Protein AF-A0A090T9B7-F1 (afdb_monomer_lite)

Foldseek 3Di:
DLQDQWQLVQKDKDAPDVVDMDIDGPNDCVCVVQQEGEGRPNDDLVVSVVCCVVVVVCVVPVSHYYHSDDDDDD

Organism: NCBI:txid990268

InterPro domains:
  IPR009267 Putative nucleotidyltransferase [PF06042] (1-66)
  IPR009267 Putative nucleotidyltransferase [PTHR39166] (1-67)

Structure (mmCIF, N/CA/C/O backbone):
data_AF-A0A090T9B7-F1
#
_entry.id   AF-A0A090T9B7-F1
#
loop_
_atom_site.group_PDB
_atom_site.id
_atom_site.type_symbol
_atom_site.label_atom_id
_atom_site.label_alt_id
_atom_site.label_comp_id
_atom_site.label_asym_id
_atom_site.label_entity_id
_atom_site.label_seq_id
_atom_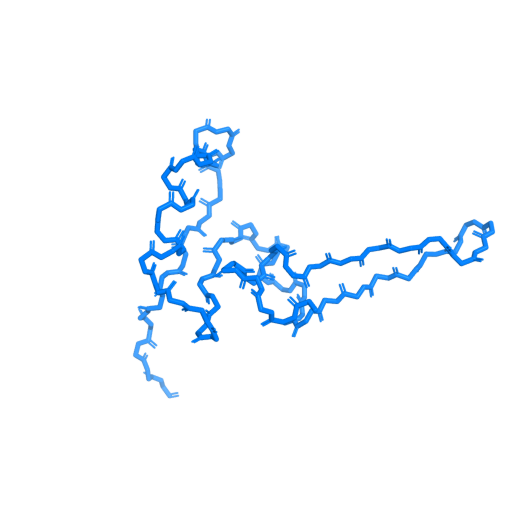site.pdbx_PDB_ins_code
_atom_site.Cartn_x
_atom_site.Cartn_y
_atom_site.Cartn_z
_atom_site.occupancy
_atom_site.B_iso_or_equiv
_atom_site.auth_seq_id
_atom_site.auth_comp_id
_atom_site.auth_asym_id
_atom_site.auth_atom_id
_atom_site.pdbx_PDB_model_num
ATOM 1 N N . MET A 1 1 ? 6.767 0.997 -10.152 1.00 80.38 1 MET A N 1
ATOM 2 C CA . MET A 1 1 ? 5.726 0.718 -9.130 1.00 80.38 1 MET A CA 1
ATOM 3 C C . MET A 1 1 ? 6.260 0.149 -7.813 1.00 80.38 1 MET A C 1
ATOM 5 O O . MET A 1 1 ? 5.681 0.460 -6.788 1.00 80.38 1 MET A O 1
ATOM 9 N N . SER A 1 2 ? 7.359 -0.613 -7.761 1.00 92.94 2 SER A N 1
ATOM 10 C CA . SER A 1 2 ? 7.825 -1.291 -6.527 1.00 92.94 2 SER A CA 1
ATOM 11 C C . SER A 1 2 ? 8.316 -0.395 -5.369 1.00 92.94 2 SER A C 1
ATOM 13 O O . SER A 1 2 ? 8.901 -0.901 -4.416 1.00 92.94 2 SER A O 1
ATOM 15 N N . PHE A 1 3 ? 8.148 0.924 -5.460 1.00 94.44 3 PHE A N 1
ATOM 16 C CA . PHE A 1 3 ? 8.581 1.906 -4.462 1.00 94.44 3 PHE A CA 1
ATOM 17 C C . PHE A 1 3 ? 7.384 2.636 -3.834 1.00 94.44 3 PHE A C 1
ATOM 19 O O . PHE A 1 3 ? 7.553 3.734 -3.321 1.00 94.44 3 PHE A O 1
ATOM 26 N N . TRP A 1 4 ? 6.167 2.102 -3.873 1.00 97.12 4 TRP A N 1
ATOM 27 C CA . TRP A 1 4 ? 5.099 2.653 -3.028 1.00 97.12 4 TRP A CA 1
ATOM 28 C C . TRP A 1 4 ? 5.323 2.279 -1.553 1.00 97.12 4 TRP A C 1
ATOM 30 O O . TRP A 1 4 ? 5.930 1.236 -1.309 1.00 97.12 4 TRP A O 1
ATOM 40 N N . PRO A 1 5 ? 4.908 3.107 -0.574 1.00 96.75 5 PRO A N 1
ATOM 41 C CA . PRO A 1 5 ? 5.084 2.795 0.849 1.00 96.75 5 PRO A CA 1
ATOM 42 C C . PRO A 1 5 ? 4.290 1.565 1.305 1.00 96.75 5 PRO A C 1
ATOM 44 O O . PRO A 1 5 ? 4.768 0.817 2.156 1.00 96.75 5 PRO A O 1
ATOM 47 N N . GLU A 1 6 ? 3.125 1.325 0.699 1.00 97.81 6 GLU A N 1
ATOM 48 C CA . GLU A 1 6 ? 2.304 0.128 0.885 1.00 97.81 6 GLU A CA 1
ATOM 49 C C . GLU A 1 6 ? 2.444 -0.813 -0.326 1.00 97.81 6 GLU A C 1
ATOM 51 O O . GLU A 1 6 ? 2.501 -0.348 -1.471 1.00 97.81 6 GLU A O 1
ATOM 56 N N . LYS A 1 7 ? 2.463 -2.134 -0.108 1.00 97.50 7 LYS A N 1
ATOM 57 C CA . LYS A 1 7 ? 2.497 -3.117 -1.207 1.00 97.50 7 LYS A CA 1
ATOM 58 C C . LYS A 1 7 ? 1.237 -3.046 -2.068 1.00 97.50 7 LYS A C 1
ATOM 60 O O . LYS A 1 7 ? 1.332 -3.103 -3.290 1.00 97.50 7 LYS A O 1
ATOM 65 N N . GLU A 1 8 ? 0.082 -2.856 -1.442 1.00 97.88 8 GLU A N 1
ATOM 66 C CA . GLU A 1 8 ? -1.235 -2.857 -2.084 1.00 97.88 8 GLU A CA 1
ATOM 67 C C . GLU A 1 8 ? -1.480 -1.595 -2.918 1.00 97.88 8 GLU A C 1
ATOM 69 O O . GLU A 1 8 ? -2.267 -1.622 -3.858 1.00 97.88 8 GLU A O 1
ATOM 74 N N . THR A 1 9 ? -0.741 -0.513 -2.657 1.00 9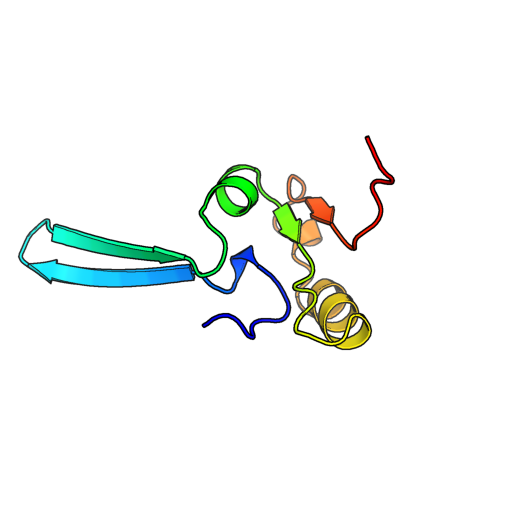7.25 9 THR A N 1
ATOM 75 C CA . THR A 1 9 ? -0.710 0.667 -3.535 1.00 97.25 9 THR A CA 1
ATOM 76 C C . THR A 1 9 ? 0.057 0.383 -4.837 1.00 97.25 9 THR A C 1
ATOM 78 O O . THR A 1 9 ? -0.154 1.050 -5.848 1.00 97.25 9 THR A O 1
ATOM 81 N N . ALA A 1 10 ? 0.952 -0.613 -4.863 1.00 97.62 10 ALA A N 1
ATOM 82 C CA . ALA A 1 10 ? 1.796 -0.935 -6.016 1.00 97.62 10 ALA A CA 1
ATOM 83 C C . ALA A 1 10 ? 1.121 -1.858 -7.046 1.00 97.62 10 ALA A C 1
ATOM 85 O O . ALA A 1 10 ? 1.759 -2.777 -7.575 1.00 97.62 10 ALA A O 1
ATOM 86 N N . VAL A 1 11 ? -0.141 -1.567 -7.362 1.00 97.50 11 VAL A N 1
ATOM 87 C CA . VAL A 1 11 ? -0.960 -2.259 -8.366 1.00 97.50 11 VAL A CA 1
ATOM 88 C C . VAL A 1 11 ? -1.364 -1.304 -9.487 1.00 97.50 11 VAL A C 1
ATOM 90 O O . VAL A 1 11 ? -1.446 -0.092 -9.291 1.00 97.50 11 VAL A O 1
ATOM 93 N N . GLY A 1 12 ? -1.569 -1.837 -10.686 1.00 97.31 12 GLY A N 1
ATOM 94 C CA . GLY A 1 12 ? -1.935 -1.064 -11.867 1.00 97.31 12 GLY A CA 1
ATOM 95 C C . GLY A 1 12 ? -2.803 -1.885 -12.808 1.00 97.31 12 GLY A C 1
ATOM 96 O O . GLY A 1 12 ? -2.644 -3.100 -12.900 1.00 97.31 12 GLY A O 1
ATOM 97 N N . ILE A 1 13 ? -3.714 -1.208 -13.502 1.00 97.19 13 ILE A N 1
ATOM 98 C CA . ILE A 1 13 ? -4.579 -1.799 -14.521 1.00 97.19 13 ILE A CA 1
ATOM 99 C C . ILE A 1 13 ? -4.552 -0.926 -15.774 1.00 97.19 13 ILE A C 1
ATOM 101 O O . ILE A 1 13 ? -4.576 0.303 -15.677 1.00 97.19 13 ILE A O 1
ATOM 105 N N . ARG A 1 14 ? -4.513 -1.549 -16.953 1.00 97.44 14 ARG A N 1
ATOM 106 C CA . ARG A 1 14 ? -4.704 -0.861 -18.236 1.00 97.44 14 ARG A CA 1
ATOM 107 C C . ARG A 1 14 ? -5.623 -1.655 -19.154 1.00 97.44 14 ARG A C 1
ATOM 109 O O . ARG A 1 14 ? -5.630 -2.881 -19.123 1.00 97.44 14 ARG A O 1
ATOM 116 N N . LYS A 1 15 ? -6.383 -0.946 -19.989 1.00 98.19 15 LYS A N 1
ATOM 117 C CA . LYS A 1 15 ? -7.175 -1.545 -21.067 1.00 98.19 15 LYS A CA 1
ATOM 118 C C . LYS A 1 15 ? -6.258 -1.824 -22.259 1.00 98.19 15 LYS A C 1
ATOM 120 O O . LYS A 1 15 ? -5.531 -0.924 -22.675 1.00 98.19 15 LYS A O 1
ATOM 125 N N . LEU A 1 16 ? -6.294 -3.045 -22.782 1.00 97.94 16 LEU A N 1
ATOM 126 C CA . LEU A 1 16 ? -5.548 -3.441 -23.980 1.00 97.94 16 LEU A CA 1
ATOM 127 C C . LEU A 1 16 ? -6.429 -3.334 -25.229 1.00 97.94 16 LEU A C 1
ATOM 129 O O . LEU A 1 16 ? -6.030 -2.731 -26.221 1.00 97.94 16 LEU A O 1
ATOM 133 N N . ALA A 1 17 ? -7.653 -3.854 -25.136 1.00 97.75 17 ALA A N 1
ATOM 134 C CA . ALA A 1 17 ? -8.643 -3.876 -26.205 1.00 97.75 17 ALA A CA 1
ATOM 135 C C . ALA A 1 17 ? -10.066 -3.883 -25.621 1.00 97.75 17 ALA A C 1
ATOM 137 O O . ALA A 1 17 ? -10.281 -3.676 -24.421 1.00 97.75 17 ALA A O 1
ATOM 138 N N . GLU A 1 18 ? -11.074 -4.068 -26.469 1.00 97.50 18 GLU A N 1
ATOM 139 C CA . GLU A 1 18 ? -12.438 -4.315 -26.006 1.00 97.50 18 GLU A CA 1
ATOM 140 C C . GLU A 1 18 ? -12.487 -5.594 -25.156 1.00 97.50 18 GLU A C 1
ATOM 142 O O . GLU A 1 18 ? -12.029 -6.646 -25.583 1.00 97.50 18 GLU A O 1
ATOM 147 N N . ASN A 1 19 ? -13.011 -5.484 -23.931 1.00 95.25 19 ASN A N 1
ATOM 148 C CA . ASN A 1 19 ? -13.085 -6.564 -22.937 1.00 95.25 19 ASN A CA 1
ATOM 149 C C . ASN A 1 19 ? -11.743 -7.190 -22.504 1.00 95.25 19 ASN A C 1
ATOM 151 O O . ASN A 1 19 ? -11.749 -8.214 -21.826 1.00 95.25 19 ASN A O 1
ATOM 155 N N . GLU A 1 20 ? -10.605 -6.562 -22.813 1.00 98.19 20 GLU A N 1
ATOM 156 C CA . GLU A 1 20 ? -9.278 -7.052 -22.429 1.00 98.19 20 GLU A CA 1
ATOM 157 C C . GLU A 1 20 ? -8.552 -6.041 -21.535 1.00 98.19 20 GLU A C 1
ATOM 159 O O . GLU A 1 20 ? -8.338 -4.880 -21.908 1.00 98.19 20 GLU A O 1
ATOM 164 N N . PHE A 1 21 ? -8.150 -6.497 -20.349 1.00 98.06 21 PHE A N 1
ATOM 165 C CA . PHE A 1 21 ? -7.430 -5.702 -19.362 1.00 98.06 21 PHE A CA 1
ATOM 166 C C . PHE A 1 21 ? -6.185 -6.440 -18.893 1.00 98.06 21 PHE A C 1
ATOM 168 O O . PHE A 1 21 ? -6.215 -7.642 -18.643 1.00 98.06 21 PHE A O 1
ATOM 175 N N . GLU A 1 22 ? -5.108 -5.688 -18.714 1.00 97.94 22 GLU A N 1
ATOM 176 C CA . GLU A 1 22 ? -3.901 -6.173 -18.064 1.00 97.94 22 GLU A CA 1
ATOM 177 C C . GLU A 1 22 ? -3.838 -5.614 -16.645 1.00 97.94 22 GLU A C 1
ATOM 179 O O . GLU A 1 22 ? -3.90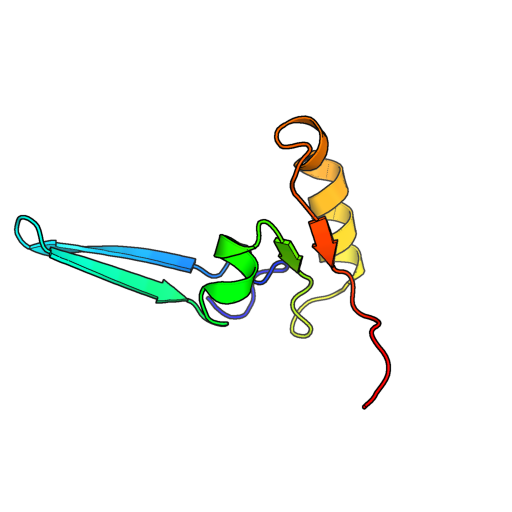3 -4.396 -16.447 1.00 97.94 22 GLU A O 1
ATOM 184 N N . CYS A 1 23 ? -3.680 -6.508 -15.671 1.00 97.38 23 CYS A N 1
ATOM 185 C CA . CYS A 1 23 ? -3.438 -6.174 -14.274 1.00 97.38 23 CYS A CA 1
ATOM 186 C C . CYS A 1 23 ? -1.994 -6.528 -13.918 1.00 97.38 23 CYS A C 1
ATOM 188 O O .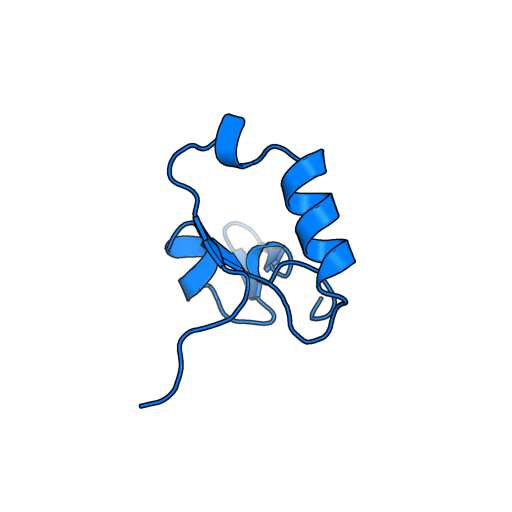 CYS A 1 23 ? -1.548 -7.652 -14.140 1.00 97.38 23 CYS A O 1
ATOM 190 N N . ILE A 1 24 ? -1.279 -5.584 -13.313 1.00 97.25 24 ILE A N 1
ATOM 191 C CA . ILE A 1 24 ? 0.096 -5.772 -12.852 1.00 97.25 24 ILE A CA 1
ATOM 192 C C . ILE A 1 24 ? 0.210 -5.418 -11.370 1.00 97.25 24 ILE A C 1
ATOM 194 O O . ILE A 1 24 ? -0.356 -4.429 -10.903 1.00 97.25 24 ILE A O 1
ATOM 198 N N . ALA A 1 25 ? 0.979 -6.209 -10.626 1.00 97.38 25 ALA A N 1
ATOM 199 C CA . ALA A 1 25 ? 1.280 -5.960 -9.222 1.00 97.38 25 ALA A CA 1
ATOM 200 C C . ALA A 1 25 ? 2.763 -6.194 -8.957 1.00 97.38 25 ALA A C 1
ATOM 202 O O . ALA A 1 25 ? 3.313 -7.232 -9.314 1.00 97.38 25 ALA A O 1
ATOM 203 N N . ALA A 1 26 ? 3.420 -5.239 -8.297 1.00 97.12 26 ALA A N 1
ATOM 204 C CA . ALA A 1 26 ? 4.846 -5.361 -7.990 1.00 97.12 26 ALA A CA 1
ATOM 205 C C . ALA A 1 26 ? 5.156 -6.433 -6.924 1.00 97.12 26 ALA A C 1
ATOM 207 O O . ALA A 1 26 ? 6.317 -6.809 -6.773 1.00 97.12 26 ALA A O 1
ATOM 208 N N . PHE A 1 27 ? 4.143 -6.883 -6.174 1.00 96.31 27 PHE A N 1
ATOM 209 C CA . PHE A 1 27 ? 4.282 -7.793 -5.031 1.00 96.31 27 PHE A CA 1
ATOM 210 C C . PHE A 1 27 ? 3.248 -8.933 -5.019 1.00 96.31 27 PHE A C 1
ATOM 212 O O . PHE A 1 27 ? 3.086 -9.568 -3.982 1.00 96.31 27 PHE A O 1
ATOM 219 N N . GLY A 1 28 ? 2.558 -9.176 -6.139 1.00 96.75 28 GLY A N 1
ATOM 220 C CA . GLY A 1 28 ? 1.395 -10.071 -6.184 1.00 96.75 28 GLY A CA 1
ATOM 221 C C . GLY A 1 28 ? 0.096 -9.403 -5.711 1.00 96.75 28 GLY A C 1
ATOM 222 O O . GLY A 1 28 ? 0.081 -8.219 -5.363 1.00 96.75 28 GLY A O 1
ATOM 223 N N . PHE A 1 29 ? -1.008 -10.149 -5.749 1.00 97.62 29 PHE A N 1
ATOM 224 C CA . PHE A 1 29 ? -2.358 -9.670 -5.404 1.00 97.62 29 PHE A CA 1
ATOM 225 C C . PHE A 1 29 ? -2.893 -10.259 -4.094 1.00 97.62 29 PHE A C 1
ATOM 227 O O . PHE A 1 29 ? -3.960 -9.874 -3.626 1.00 97.62 29 PHE A O 1
ATOM 234 N N . GLU A 1 30 ? -2.166 -11.189 -3.488 1.00 97.75 30 GLU A N 1
ATOM 235 C CA . GLU A 1 30 ? -2.597 -11.991 -2.348 1.00 97.75 30 GLU A CA 1
ATOM 236 C C . GLU A 1 30 ? -2.953 -11.103 -1.152 1.00 97.75 30 GLU A C 1
ATOM 238 O O . GLU A 1 30 ? -4.026 -11.239 -0.565 1.00 97.75 30 GLU A O 1
ATOM 243 N N . THR A 1 31 ? -2.088 -10.142 -0.821 1.00 97.31 31 THR A N 1
ATOM 244 C CA . THR A 1 31 ? -2.305 -9.240 0.317 1.00 97.31 31 THR A CA 1
ATOM 245 C C . THR A 1 31 ? -3.368 -8.178 0.025 1.00 97.31 31 THR A C 1
ATOM 247 O O . THR A 1 31 ? -4.123 -7.812 0.928 1.00 97.31 31 THR A O 1
ATOM 250 N N . LEU A 1 32 ? -3.514 -7.761 -1.240 1.00 97.31 32 LEU A N 1
ATOM 251 C CA . LEU A 1 32 ? -4.616 -6.903 -1.687 1.00 97.31 32 LEU A CA 1
ATOM 252 C C . LEU A 1 32 ? -5.964 -7.611 -1.497 1.00 97.31 32 LEU A C 1
ATOM 254 O O . LEU A 1 32 ? -6.869 -7.054 -0.880 1.00 97.31 32 LEU A O 1
ATOM 258 N N . HIS A 1 33 ? -6.093 -8.850 -1.982 1.00 97.00 33 HIS A N 1
ATOM 259 C CA . HIS A 1 33 ? -7.314 -9.647 -1.833 1.00 97.00 33 HIS A CA 1
ATOM 260 C C . HIS A 1 33 ? -7.628 -9.969 -0.366 1.00 97.00 33 HIS A C 1
ATOM 262 O O . HIS A 1 33 ? -8.795 -10.053 0.008 1.00 97.00 33 HIS A O 1
ATOM 268 N N . ALA A 1 34 ? -6.604 -10.097 0.482 1.00 97.88 34 ALA A N 1
ATOM 269 C CA . ALA A 1 34 ? -6.762 -10.294 1.921 1.00 97.88 34 ALA A CA 1
ATOM 270 C C . ALA A 1 34 ? -7.130 -9.013 2.701 1.00 97.88 34 ALA A C 1
ATOM 272 O O . ALA A 1 34 ? -7.244 -9.071 3.928 1.00 97.88 34 ALA A O 1
ATOM 273 N N . GLY A 1 35 ? -7.288 -7.864 2.030 1.00 97.88 35 GLY A N 1
ATOM 274 C CA . GLY A 1 35 ? -7.633 -6.592 2.670 1.00 97.88 35 GLY A CA 1
ATOM 275 C C . GLY A 1 35 ? -6.518 -6.041 3.561 1.00 97.88 35 GLY A C 1
ATOM 276 O O . GLY A 1 35 ? -6.787 -5.488 4.628 1.00 97.88 35 GLY A O 1
ATOM 277 N N . GLN A 1 36 ? -5.257 -6.232 3.179 1.00 98.31 36 GLN A N 1
ATOM 278 C CA . GLN A 1 36 ? -4.117 -5.766 3.965 1.00 98.31 36 GLN A CA 1
ATOM 279 C C . GLN A 1 36 ? -3.629 -4.386 3.515 1.00 98.31 36 GLN A C 1
ATOM 281 O O . GLN A 1 36 ? -3.880 -3.934 2.402 1.00 98.31 36 GLN A O 1
ATOM 286 N N . ILE A 1 37 ? -2.915 -3.722 4.415 1.00 98.12 37 ILE A N 1
ATOM 287 C CA . ILE A 1 37 ? -2.140 -2.511 4.171 1.00 98.12 37 ILE A CA 1
ATOM 288 C C . ILE A 1 37 ? -0.741 -2.824 4.691 1.00 98.12 37 ILE A C 1
ATOM 290 O O . ILE A 1 37 ? -0.483 -2.742 5.892 1.00 98.12 37 ILE A O 1
ATOM 294 N N . THR A 1 38 ? 0.138 -3.268 3.804 1.00 98.06 38 THR A N 1
ATOM 295 C CA . THR A 1 38 ? 1.406 -3.909 4.151 1.00 98.06 38 THR A CA 1
ATOM 296 C C . THR A 1 38 ? 2.573 -2.996 3.841 1.00 98.06 38 THR A C 1
ATOM 298 O O . THR A 1 38 ? 2.724 -2.533 2.710 1.00 98.06 38 THR A O 1
ATOM 301 N N . HIS A 1 39 ? 3.449 -2.782 4.820 1.00 97.88 39 HIS A N 1
ATOM 302 C CA . HIS A 1 39 ? 4.673 -2.009 4.626 1.00 97.88 39 HIS A CA 1
ATOM 303 C C . HIS A 1 39 ? 5.555 -2.626 3.529 1.00 97.88 39 HIS A C 1
ATOM 305 O O . HIS A 1 39 ? 5.818 -3.832 3.508 1.00 97.88 39 HIS A O 1
ATOM 311 N N . ASN A 1 40 ? 6.020 -1.786 2.604 1.00 96.44 40 ASN A N 1
ATOM 312 C CA . ASN A 1 40 ? 7.054 -2.136 1.640 1.00 96.44 40 ASN A CA 1
ATOM 313 C C . ASN A 1 40 ? 8.447 -1.879 2.245 1.00 96.44 40 ASN A C 1
ATOM 315 O O . ASN A 1 40 ? 8.810 -0.712 2.417 1.00 96.44 40 ASN A O 1
ATOM 319 N N . PRO A 1 41 ? 9.289 -2.912 2.453 1.00 94.25 41 PRO A N 1
ATOM 320 C CA . PRO A 1 41 ? 10.629 -2.743 3.022 1.00 94.25 41 PRO A CA 1
ATOM 321 C C . PRO A 1 41 ? 11.565 -1.842 2.203 1.00 94.25 41 PRO A C 1
ATOM 323 O O . PRO A 1 41 ? 12.556 -1.349 2.727 1.00 94.25 41 PRO A O 1
ATOM 326 N N . LYS A 1 42 ? 11.259 -1.591 0.920 1.00 94.75 42 LYS A N 1
ATOM 327 C CA . LYS A 1 42 ? 12.002 -0.638 0.073 1.00 94.75 42 LYS A CA 1
ATOM 328 C C . LYS A 1 42 ? 11.710 0.830 0.410 1.00 94.75 42 LYS A C 1
ATOM 330 O O . LYS A 1 42 ? 12.236 1.722 -0.256 1.00 94.75 42 LYS A O 1
ATOM 335 N N . ARG A 1 43 ? 10.829 1.099 1.375 1.00 95.12 43 ARG A N 1
ATOM 336 C CA . ARG A 1 43 ? 10.454 2.439 1.823 1.00 95.12 43 ARG A CA 1
ATOM 337 C C . ARG A 1 43 ? 10.578 2.571 3.324 1.00 95.12 43 ARG A C 1
ATOM 339 O O . ARG A 1 43 ? 10.427 1.611 4.070 1.00 95.12 43 ARG A O 1
ATOM 346 N N . ASP A 1 44 ? 10.822 3.803 3.742 1.00 95.88 44 ASP A N 1
ATOM 347 C CA . ASP A 1 44 ? 10.919 4.141 5.146 1.00 95.88 44 ASP A CA 1
ATOM 348 C C . ASP A 1 44 ? 9.608 3.825 5.892 1.00 95.88 44 ASP A C 1
ATOM 350 O O . ASP A 1 44 ? 8.503 4.111 5.415 1.00 95.88 44 ASP A O 1
ATOM 354 N N . ARG A 1 45 ? 9.743 3.207 7.069 1.00 96.19 45 ARG A N 1
ATOM 355 C CA . ARG A 1 45 ? 8.603 2.762 7.877 1.00 96.19 45 ARG A CA 1
ATOM 356 C C . ARG A 1 45 ? 7.806 3.942 8.427 1.00 96.19 45 ARG A C 1
ATOM 358 O O . ARG A 1 45 ? 6.584 3.845 8.503 1.00 96.19 45 ARG A O 1
ATOM 365 N N . SER A 1 46 ? 8.459 5.052 8.776 1.00 97.06 46 SER A N 1
ATOM 366 C CA . SER A 1 46 ? 7.755 6.240 9.274 1.00 97.06 46 SER A CA 1
ATOM 367 C C . SER A 1 46 ? 6.875 6.861 8.188 1.00 97.06 46 SER A C 1
ATOM 369 O O . SER A 1 46 ? 5.733 7.216 8.462 1.00 97.06 46 SER A O 1
ATOM 371 N N . THR A 1 47 ? 7.333 6.856 6.930 1.00 97.31 47 THR A N 1
ATOM 372 C CA . THR A 1 47 ? 6.523 7.290 5.777 1.00 97.31 47 THR A CA 1
ATOM 373 C C . THR A 1 47 ? 5.265 6.434 5.610 1.00 97.31 47 THR A C 1
ATOM 375 O O . THR A 1 47 ? 4.191 6.955 5.322 1.00 97.31 47 THR A O 1
ATOM 378 N N . PHE A 1 48 ? 5.380 5.115 5.783 1.00 97.81 48 PHE A N 1
ATOM 379 C CA . PHE A 1 48 ? 4.230 4.211 5.738 1.00 97.81 48 PHE A CA 1
ATOM 380 C C . PHE A 1 48 ? 3.241 4.486 6.879 1.00 97.81 48 PHE A C 1
ATOM 382 O O . PHE A 1 48 ? 2.047 4.636 6.628 1.00 97.81 48 PHE A O 1
ATOM 389 N N . LEU A 1 49 ? 3.733 4.598 8.117 1.00 97.19 49 LEU A N 1
ATOM 390 C CA . LEU A 1 49 ? 2.892 4.850 9.291 1.00 97.19 49 LEU A CA 1
ATOM 391 C C . LEU A 1 49 ? 2.159 6.192 9.193 1.00 97.19 49 LEU A C 1
ATOM 393 O O . LEU A 1 49 ? 0.949 6.229 9.405 1.00 97.19 49 LEU A O 1
ATOM 397 N N . LEU A 1 50 ? 2.864 7.252 8.782 1.00 97.88 50 LEU A N 1
ATOM 398 C CA . LEU A 1 50 ? 2.273 8.570 8.555 1.00 97.88 50 LEU A CA 1
ATOM 399 C C . LEU A 1 50 ? 1.124 8.492 7.547 1.00 97.88 50 LEU A C 1
ATOM 401 O O . LEU A 1 50 ? 0.059 9.051 7.770 1.00 97.88 50 LEU A O 1
ATOM 405 N N . ARG A 1 51 ? 1.294 7.749 6.451 1.00 97.56 51 ARG A N 1
ATOM 406 C CA . ARG A 1 51 ? 0.241 7.617 5.437 1.00 97.56 51 ARG A CA 1
ATOM 407 C C . ARG A 1 51 ? -0.961 6.832 5.932 1.00 97.56 51 ARG A C 1
ATOM 409 O O . ARG A 1 51 ? -2.082 7.210 5.609 1.00 97.56 51 ARG A O 1
ATOM 416 N N . VAL A 1 52 ? -0.750 5.762 6.696 1.00 97.06 52 VAL A N 1
ATOM 417 C CA . VAL A 1 52 ? -1.850 5.013 7.323 1.00 97.06 52 VAL A CA 1
ATOM 418 C C . VAL A 1 52 ? -2.678 5.942 8.215 1.00 97.06 52 VAL A C 1
ATOM 420 O O . VAL A 1 52 ? -3.908 5.917 8.142 1.00 97.06 52 VAL A O 1
ATOM 423 N N . GLU A 1 53 ? -2.007 6.787 9.000 1.00 97.00 53 GLU A N 1
ATOM 424 C CA . GLU A 1 53 ? -2.639 7.788 9.857 1.00 97.00 53 GLU A CA 1
ATOM 425 C C . GLU A 1 53 ? -3.355 8.872 9.039 1.00 97.00 53 GLU A C 1
ATOM 427 O O . GLU A 1 53 ? -4.553 9.065 9.198 1.00 97.00 53 GLU A O 1
ATOM 432 N N . GLU A 1 54 ? -2.689 9.536 8.098 1.00 97.94 54 GLU A N 1
ATOM 433 C CA . GLU A 1 54 ? -3.283 10.620 7.302 1.00 97.94 54 GLU A CA 1
ATOM 434 C C . GLU A 1 54 ? -4.459 10.155 6.435 1.00 97.94 54 GLU A C 1
ATOM 436 O O . GLU A 1 54 ? -5.424 10.890 6.222 1.00 97.94 54 GLU A O 1
ATOM 441 N N . LYS A 1 55 ? -4.386 8.934 5.893 1.00 97.38 55 LYS A N 1
ATOM 442 C CA . LYS A 1 55 ? -5.402 8.414 4.971 1.00 97.38 55 LYS A CA 1
ATOM 443 C C . LYS A 1 55 ? -6.624 7.845 5.672 1.00 97.38 55 LYS A C 1
ATOM 445 O O . LYS A 1 55 ? -7.645 7.678 5.004 1.00 97.38 55 LYS A O 1
ATOM 450 N N . GLN A 1 56 ? -6.535 7.550 6.971 1.00 96.94 56 GLN A N 1
ATOM 451 C CA . GLN A 1 56 ? -7.667 7.088 7.782 1.00 96.94 56 GLN A CA 1
ATOM 452 C C . GLN A 1 56 ? -8.396 5.881 7.162 1.00 96.94 56 GLN A C 1
ATOM 454 O O . GLN A 1 56 ? -9.623 5.766 7.205 1.00 96.94 56 GLN A O 1
ATOM 459 N N . TRP A 1 57 ? -7.643 4.959 6.554 1.00 97.56 57 TRP A N 1
ATOM 460 C CA . TRP A 1 57 ? -8.220 3.832 5.821 1.00 97.56 57 TRP A CA 1
ATOM 461 C C . TRP A 1 57 ? -9.097 2.934 6.694 1.00 97.56 57 TRP A C 1
ATOM 463 O O . TRP A 1 57 ? -10.173 2.539 6.254 1.00 97.56 57 TRP A O 1
ATOM 473 N N . LEU A 1 58 ? -8.685 2.675 7.937 1.00 96.75 58 LEU A N 1
ATOM 474 C CA . LEU A 1 58 ? -9.444 1.847 8.882 1.00 96.75 58 LEU A CA 1
ATOM 475 C C . LEU A 1 58 ? -10.778 2.484 9.299 1.00 96.75 58 LEU A C 1
ATOM 477 O O . LEU A 1 58 ? -11.729 1.768 9.599 1.00 96.75 58 LEU A O 1
ATOM 481 N N . THR A 1 59 ? -10.878 3.814 9.259 1.00 96.94 59 THR A N 1
ATOM 482 C CA . THR A 1 59 ? -12.121 4.543 9.549 1.00 96.94 59 THR A CA 1
ATOM 483 C C . THR A 1 59 ? -13.154 4.332 8.444 1.00 96.94 59 THR A C 1
ATOM 485 O O . THR A 1 59 ? -14.346 4.212 8.716 1.00 96.94 59 THR A O 1
ATOM 488 N N . LYS A 1 60 ? -12.706 4.256 7.185 1.00 96.81 60 LYS A N 1
ATOM 489 C CA . LYS A 1 60 ? -13.581 4.033 6.025 1.00 96.81 60 LYS A CA 1
ATOM 490 C C . LYS A 1 60 ? -13.851 2.551 5.759 1.00 96.81 60 LYS A C 1
ATOM 492 O O . LYS A 1 60 ? -14.942 2.194 5.321 1.00 96.81 60 LYS A O 1
ATOM 497 N N . TRP A 1 61 ? -12.865 1.699 6.016 1.00 97.62 61 TRP A N 1
ATOM 498 C CA . TRP A 1 61 ? -12.910 0.266 5.754 1.00 97.62 61 TRP A CA 1
ATOM 499 C C . TRP A 1 61 ? -12.411 -0.498 6.978 1.00 97.62 61 TRP A C 1
ATOM 501 O O . TRP A 1 61 ? -11.244 -0.874 7.076 1.00 97.62 61 TRP A O 1
ATOM 511 N N . SER A 1 62 ? -13.330 -0.752 7.907 1.00 97.44 62 SER A N 1
ATOM 512 C CA . SER A 1 62 ? -13.037 -1.353 9.215 1.00 97.44 62 SER A CA 1
ATOM 513 C C . SER A 1 62 ? -12.478 -2.779 9.162 1.00 97.44 62 SER A C 1
ATOM 515 O O . SER A 1 62 ? -11.928 -3.252 10.151 1.00 97.44 62 SER A O 1
ATOM 517 N N . GLN A 1 63 ? -12.604 -3.472 8.026 1.00 97.88 63 GLN A N 1
ATOM 518 C CA . GLN A 1 63 ? -12.073 -4.827 7.841 1.00 97.88 63 GLN A CA 1
ATOM 519 C C . GLN A 1 63 ? -10.619 -4.859 7.346 1.00 97.88 63 GLN A C 1
ATOM 521 O O . GLN A 1 63 ? -10.029 -5.940 7.295 1.00 97.88 63 GLN A O 1
ATOM 526 N N . LEU A 1 64 ? -10.038 -3.712 6.971 1.00 98.19 64 LEU A N 1
ATOM 527 C CA . LEU A 1 64 ? -8.644 -3.665 6.537 1.00 98.19 64 LEU A CA 1
ATOM 528 C C . LEU A 1 64 ? -7.684 -3.953 7.70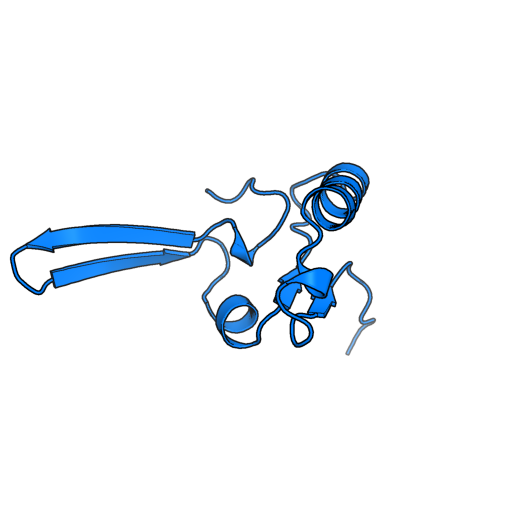1 1.00 98.19 64 LEU A C 1
ATOM 530 O O . LEU A 1 64 ? -7.976 -3.666 8.861 1.00 98.19 64 LEU A O 1
ATOM 534 N N . LYS A 1 65 ? -6.508 -4.507 7.387 1.00 98.12 65 LYS A N 1
ATOM 535 C CA . LYS A 1 65 ? -5.484 -4.880 8.379 1.00 98.12 65 LYS A CA 1
ATOM 536 C C . LYS A 1 65 ? -4.142 -4.244 8.053 1.00 98.12 65 LYS A C 1
ATOM 538 O O . LYS A 1 65 ? -3.583 -4.492 6.991 1.00 98.12 65 LYS A O 1
ATOM 543 N N . VAL A 1 66 ? -3.595 -3.464 8.982 1.00 97.75 66 VAL A N 1
ATOM 544 C CA . VAL A 1 66 ? -2.273 -2.843 8.821 1.00 97.75 66 VAL A CA 1
ATOM 545 C C . VAL A 1 66 ? -1.181 -3.833 9.232 1.00 97.75 66 VAL A C 1
ATOM 547 O O . VAL A 1 66 ? -1.154 -4.290 10.372 1.00 97.75 66 VAL A O 1
ATOM 550 N N . ILE A 1 67 ? -0.261 -4.139 8.317 1.00 97.12 67 ILE A N 1
ATOM 551 C CA . ILE A 1 67 ? 0.848 -5.077 8.511 1.00 97.12 67 ILE A CA 1
ATOM 552 C C . ILE A 1 67 ? 2.169 -4.300 8.443 1.00 97.12 67 ILE A C 1
ATOM 554 O O . ILE A 1 67 ? 2.632 -3.910 7.373 1.00 97.12 67 ILE A O 1
ATOM 558 N N . THR A 1 68 ? 2.786 -4.053 9.602 1.00 86.00 68 THR A N 1
ATOM 559 C CA . THR A 1 68 ? 3.997 -3.212 9.740 1.00 86.00 68 THR A CA 1
ATOM 560 C C . THR A 1 68 ? 5.318 -3.987 9.734 1.00 86.00 68 THR A C 1
ATOM 562 O O . THR A 1 68 ? 6.375 -3.369 9.827 1.00 86.00 68 THR A O 1
ATOM 565 N N . GLY A 1 69 ? 5.265 -5.316 9.613 1.00 72.19 69 GLY A N 1
ATOM 566 C CA . GLY A 1 69 ? 6.424 -6.196 9.748 1.00 72.19 69 GLY A CA 1
ATOM 567 C C . GLY A 1 69 ? 6.703 -6.556 11.209 1.00 72.19 69 GLY A C 1
ATOM 568 O O . GLY A 1 69 ? 7.163 -5.722 11.983 1.00 72.19 69 GLY A O 1
ATOM 569 N N . ASN A 1 70 ? 6.346 -7.796 11.556 1.00 51.88 70 ASN A N 1
ATOM 570 C CA . ASN A 1 70 ? 6.998 -8.709 12.502 1.00 51.88 70 ASN A CA 1
ATOM 571 C C . ASN A 1 70 ? 6.112 -9.961 12.600 1.00 5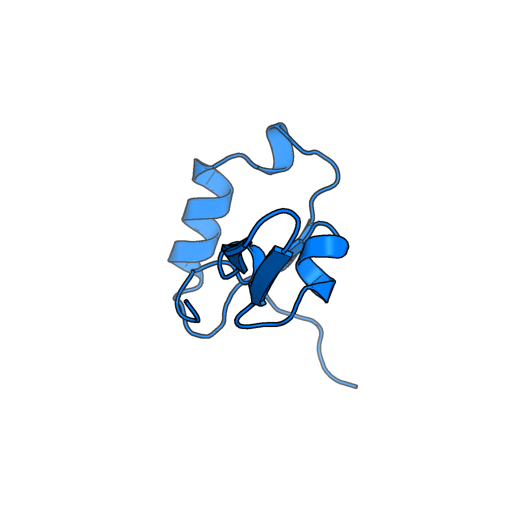1.88 70 ASN A C 1
ATOM 573 O O . ASN A 1 70 ? 5.204 -10.034 13.422 1.00 51.88 70 ASN A O 1
ATOM 577 N N . MET A 1 71 ? 6.364 -10.947 11.743 1.00 42.53 71 MET A N 1
ATOM 578 C CA . MET A 1 71 ? 6.174 -12.338 12.142 1.00 42.53 71 MET A CA 1
ATOM 579 C C . MET A 1 71 ? 7.558 -12.960 12.054 1.00 42.53 71 MET A C 1
ATOM 581 O O . MET A 1 71 ? 8.114 -13.074 10.963 1.00 42.53 71 MET A O 1
ATOM 585 N N . ASN A 1 72 ? 8.136 -13.230 13.223 1.00 38.38 72 ASN A N 1
ATOM 586 C CA . ASN A 1 72 ? 9.330 -14.047 13.339 1.00 38.38 72 ASN A CA 1
ATOM 587 C C . ASN A 1 72 ? 9.079 -15.377 12.618 1.00 38.38 72 ASN A C 1
ATOM 589 O O . ASN A 1 72 ? 7.998 -15.948 12.744 1.00 38.38 72 ASN A O 1
ATOM 593 N N . GLU A 1 73 ? 10.082 -15.766 11.836 1.00 43.88 73 GLU A N 1
ATOM 594 C CA . GLU A 1 73 ? 10.645 -17.113 11.721 1.00 43.88 73 GLU A CA 1
ATOM 595 C C . GLU A 1 73 ? 9.684 -18.300 11.887 1.00 43.88 73 GLU A C 1
ATOM 597 O O . GLU A 1 73 ? 9.192 -18.579 12.977 1.00 43.88 73 GLU A O 1
ATOM 602 N N . ASN A 1 74 ? 9.540 -19.060 10.801 1.00 34.38 74 ASN A N 1
ATOM 603 C CA . ASN A 1 74 ? 9.590 -20.521 10.826 1.00 34.38 74 ASN A CA 1
ATOM 604 C C . ASN A 1 74 ? 10.480 -20.981 9.672 1.00 34.38 74 ASN A C 1
ATOM 606 O O . ASN A 1 74 ? 10.287 -20.445 8.555 1.00 34.38 74 ASN A O 1
#

Radius of gyration: 13.98 Å; chains: 1; bounding box: 26×31×40 Å

Sequence (74 aa):
MSFWPEKETAVGIRKLAENEFECIAAFGFETLHAGQITHNPKRDRSTFLLRVEEKQWLTKWSQLKVITGNMNEN

Secondary structure (DSSP, 8-state):
-TT-SBTTTSEEEEEEETTEEEEEETT-SHHHHTTEEEB-TTS-HHHHHHHHHHHTHHHH-TT-EEE-S-----

pLDDT: mean 92.74, std 14.2, range [34.38, 98.31]